Protein AF-A0A219AQN8-F1 (afdb_monomer)

Organism: NCBI:txid1380566

Sequence (112 aa):
MATGQPKIWKTWERCVTIYDEVVVKRELHEHELMHNLYGYIMRPFWAKERLQNEAATLQLVARETTIPVPECRLYIKEEVLCLETKRITNGVLLEEIKGPSRLAAVADVQIS

Radius of gyration: 17.61 Å; Cα contacts (8 Å, |Δi|>4): 146; chains: 1; bounding box: 43×29×45 Å

pLDDT: mean 90.12, std 11.45, range [38.97, 98.56]

Foldseek 3Di:
DFPDDWDWDDDLAWIWTHDPWKIKTKGDDQVRFDADPVRDGDYDDCSVVVLVVVQVVQVCCVVPHPDDDWDWDWDDDPNIIMIMTTDDPPDDDLVPDDDPVSVVVVVVVVVD

Solvent-accessible surface area (backbone atoms only — not comparable to full-atom values): 6809 Å² total; per-residue (Å²): 129,86,87,69,84,62,54,69,52,71,59,88,51,32,35,38,38,38,51,88,62,34,35,37,41,25,47,59,55,80,92,70,46,52,59,49,100,84,66,50,75,50,77,52,83,57,45,65,58,54,49,52,49,51,53,51,51,44,54,46,44,55,70,77,48,78,58,88,61,60,59,70,49,78,49,74,58,95,93,30,55,31,38,38,30,49,48,83,79,92,73,77,58,72,87,74,46,63,70,72,61,33,58,53,56,53,54,58,67,76,76,100

Nearest PDB structures (foldse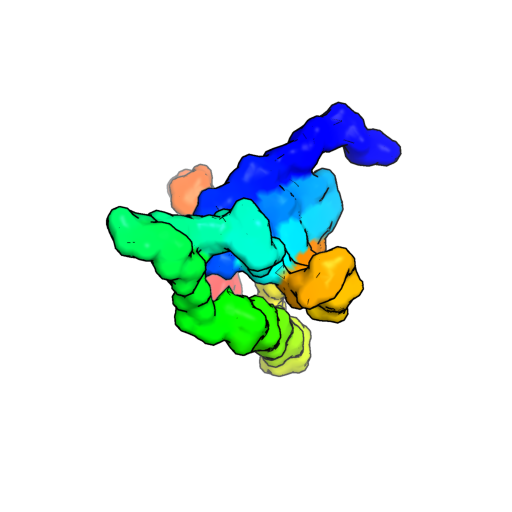ek):
  3ohe-assembly1_B  TM=3.350E-01  e=1.114E+00  Marinobacter nauticus VT8
  7a67-assembly1_A  TM=2.670E-01  e=2.297E+00  Pyrococcus abyssi GE5
  6i05-assembly1_A  TM=3.424E-01  e=6.801E+00  Pseudomonas aeruginosa
  5jmv-assembly1_D  TM=2.627E-01  e=6.403E+00  Pyrococcus furiosus DSM 3638
  6bf8-assembly1_B  TM=2.470E-01  e=7.672E+00  Homo sapiens

Mean predicted aligned error: 5.89 Å

Structure (mmCIF, N/CA/C/O backbone):
data_AF-A0A219AQN8-F1
#
_entry.id   AF-A0A219AQN8-F1
#
loop_
_atom_site.group_PDB
_atom_site.id
_atom_site.type_symbol
_atom_site.label_atom_id
_atom_site.label_alt_id
_atom_site.label_comp_id
_atom_site.label_asym_id
_atom_site.label_entity_id
_atom_site.label_seq_id
_atom_site.pdbx_PDB_ins_code
_atom_site.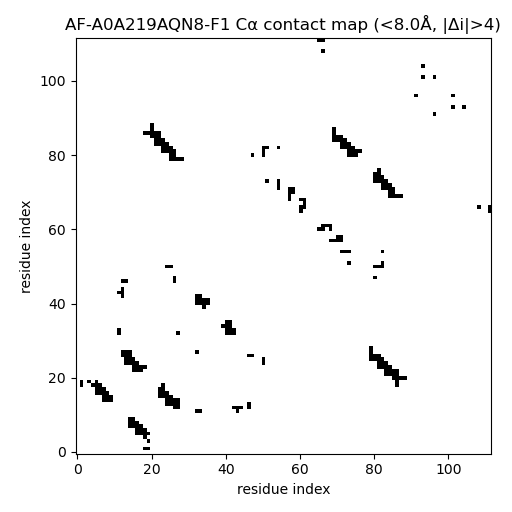Cartn_x
_atom_site.Cartn_y
_atom_site.Cartn_z
_atom_site.occupancy
_atom_site.B_iso_or_equiv
_atom_site.auth_seq_id
_atom_site.auth_comp_id
_atom_site.auth_asym_id
_atom_site.auth_atom_id
_atom_site.pdbx_PDB_model_num
ATOM 1 N N . MET A 1 1 ? -22.635 1.131 -9.275 1.00 38.97 1 MET A N 1
ATOM 2 C CA . MET A 1 1 ? -21.341 1.368 -9.946 1.00 38.97 1 MET A CA 1
ATOM 3 C C . MET A 1 1 ? -20.873 2.745 -9.519 1.00 38.97 1 MET A C 1
ATOM 5 O O . MET A 1 1 ? -21.673 3.665 -9.592 1.00 38.97 1 MET A O 1
ATOM 9 N N . ALA A 1 2 ? -19.650 2.846 -9.014 1.00 44.56 2 ALA A N 1
ATOM 10 C CA . ALA A 1 2 ? -18.966 4.085 -8.649 1.00 44.56 2 ALA A CA 1
ATOM 11 C C . ALA A 1 2 ? -19.013 5.127 -9.783 1.00 44.56 2 ALA A C 1
ATOM 13 O O . ALA A 1 2 ? -18.546 4.833 -10.881 1.00 44.56 2 ALA A O 1
ATOM 14 N N . THR A 1 3 ? -19.594 6.310 -9.554 1.00 51.38 3 THR A N 1
ATOM 15 C CA . THR A 1 3 ? -19.823 7.355 -10.581 1.00 51.38 3 THR A CA 1
ATOM 16 C C . THR A 1 3 ? -18.832 8.527 -10.520 1.00 51.38 3 THR A C 1
ATOM 18 O O . THR A 1 3 ? -19.043 9.541 -11.182 1.00 51.38 3 THR A O 1
ATOM 21 N N . GLY A 1 4 ? -17.753 8.425 -9.737 1.00 63.16 4 GLY A N 1
ATOM 22 C CA . GLY A 1 4 ? -16.693 9.437 -9.668 1.00 63.16 4 GLY A CA 1
ATOM 23 C C . GLY A 1 4 ? -15.488 9.088 -10.545 1.00 63.16 4 GLY A C 1
ATOM 24 O O . GLY A 1 4 ? -15.091 7.926 -10.625 1.00 63.16 4 GLY A O 1
ATOM 25 N N . GLN A 1 5 ? -14.867 10.086 -11.184 1.00 74.50 5 GLN A N 1
ATOM 26 C CA . GLN A 1 5 ? -13.530 9.892 -11.755 1.00 74.50 5 GLN A CA 1
ATOM 27 C C . GLN A 1 5 ? -12.542 9.561 -10.623 1.00 74.50 5 GLN A C 1
ATOM 29 O O . GLN A 1 5 ? -12.543 10.254 -9.600 1.00 74.50 5 GLN A O 1
ATOM 34 N N . PRO A 1 6 ? -11.694 8.530 -10.781 1.00 86.19 6 PRO A N 1
ATOM 35 C CA . PRO A 1 6 ? -10.737 8.168 -9.750 1.00 86.19 6 PRO A CA 1
ATOM 36 C C . PRO A 1 6 ? -9.716 9.292 -9.554 1.00 86.19 6 PRO A C 1
ATOM 38 O O . PRO A 1 6 ? -9.230 9.892 -10.517 1.00 86.19 6 PRO A O 1
ATOM 41 N N . LYS A 1 7 ? -9.357 9.572 -8.297 1.00 93.19 7 LYS A N 1
ATOM 42 C CA . LYS A 1 7 ? -8.305 10.549 -7.991 1.00 93.19 7 LYS A CA 1
ATOM 43 C C . LYS A 1 7 ? -6.952 9.903 -8.255 1.00 93.19 7 LYS A C 1
ATOM 45 O O . LYS A 1 7 ? -6.618 8.903 -7.623 1.00 93.19 7 LYS A O 1
ATOM 50 N N . ILE A 1 8 ? -6.174 10.494 -9.156 1.00 95.38 8 ILE A N 1
ATOM 51 C CA . ILE A 1 8 ? -4.865 9.981 -9.563 1.00 95.38 8 ILE A CA 1
ATOM 52 C C . ILE A 1 8 ? -3.804 11.033 -9.277 1.00 95.38 8 ILE A C 1
ATOM 54 O O . ILE A 1 8 ? -3.975 12.207 -9.602 1.00 95.38 8 ILE A O 1
ATOM 58 N N . TRP A 1 9 ? -2.687 10.608 -8.698 1.00 95.00 9 TRP A N 1
ATOM 59 C CA . TRP A 1 9 ? -1.475 11.414 -8.658 1.00 95.00 9 TRP A CA 1
ATOM 60 C C . TRP A 1 9 ? -0.241 10.530 -8.780 1.00 95.00 9 TRP A C 1
ATOM 62 O O . TRP A 1 9 ? -0.269 9.329 -8.508 1.00 95.00 9 TRP A O 1
ATOM 72 N N . LYS A 1 10 ? 0.860 11.148 -9.194 1.00 92.62 10 LYS A N 1
ATOM 73 C CA . LYS A 1 10 ? 2.159 10.497 -9.327 1.00 92.62 10 LYS A CA 1
ATOM 74 C C . LYS A 1 10 ? 3.150 11.176 -8.399 1.00 92.62 10 LYS A C 1
ATOM 76 O O . LYS A 1 10 ? 3.140 12.396 -8.252 1.00 92.62 10 LYS A O 1
ATOM 81 N N . THR A 1 11 ? 3.996 10.377 -7.775 1.00 90.38 11 THR A N 1
ATOM 82 C CA . THR A 1 11 ? 5.270 10.838 -7.229 1.00 90.38 11 THR A CA 1
ATOM 83 C C . THR A 1 11 ? 6.375 10.415 -8.188 1.00 90.38 11 THR A C 1
ATOM 85 O O . THR A 1 11 ? 6.119 9.720 -9.168 1.00 90.38 11 THR A O 1
ATOM 88 N N . TRP A 1 12 ? 7.617 10.792 -7.897 1.00 88.31 12 TRP A N 1
ATOM 89 C CA . TRP A 1 12 ? 8.760 10.315 -8.670 1.00 88.31 12 TRP A CA 1
ATOM 90 C C . TRP A 1 12 ? 9.015 8.802 -8.530 1.00 88.31 12 TRP A C 1
ATOM 92 O O . TRP A 1 12 ? 9.727 8.247 -9.356 1.00 88.31 12 TRP A O 1
ATOM 102 N N . GLU A 1 13 ? 8.446 8.136 -7.512 1.00 89.94 13 GLU A N 1
ATOM 103 C CA . GLU A 1 13 ? 8.594 6.685 -7.309 1.00 89.94 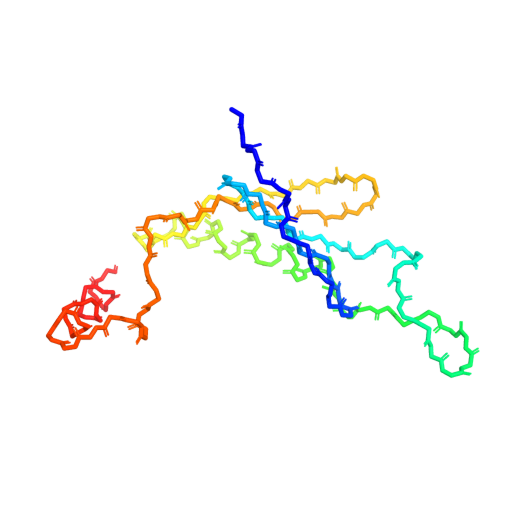13 GLU A CA 1
ATOM 104 C C . GLU A 1 13 ? 7.400 5.861 -7.804 1.00 89.94 13 GLU A C 1
ATOM 106 O O . GLU A 1 13 ? 7.574 4.695 -8.150 1.00 89.94 13 GLU A O 1
ATOM 111 N N . ARG A 1 14 ? 6.174 6.400 -7.747 1.00 93.56 14 ARG A N 1
ATOM 112 C CA . ARG A 1 14 ? 4.956 5.588 -7.898 1.00 93.56 14 ARG A CA 1
ATOM 113 C C . ARG A 1 14 ? 3.754 6.384 -8.381 1.00 93.56 14 ARG A C 1
ATOM 115 O O . ARG A 1 14 ? 3.649 7.587 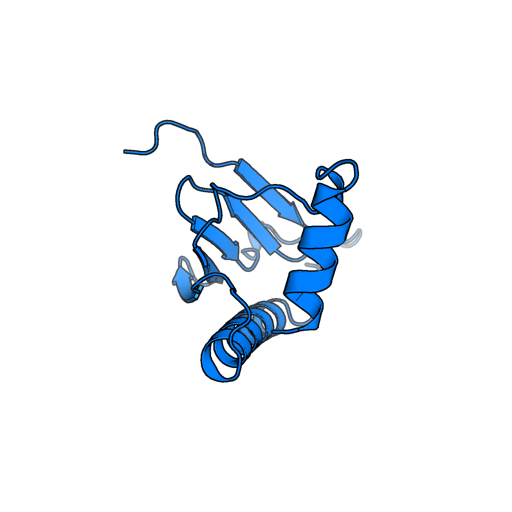-8.144 1.00 93.56 14 ARG A O 1
ATOM 122 N N . CYS A 1 15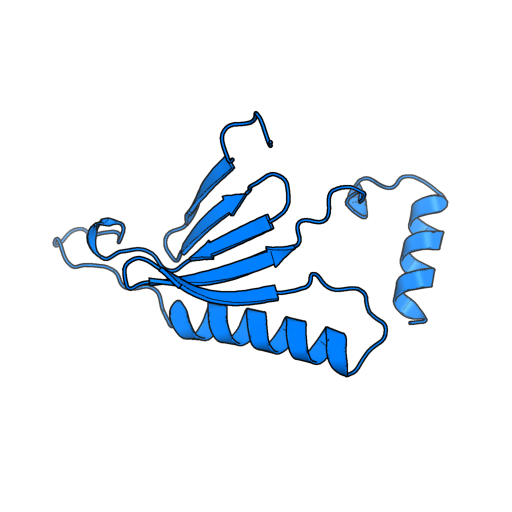 ? 2.796 5.679 -8.967 1.00 95.75 15 CYS A N 1
ATOM 123 C CA . CYS A 1 15 ? 1.469 6.205 -9.268 1.00 95.75 15 CYS A CA 1
ATOM 124 C C . CYS A 1 15 ? 0.474 5.708 -8.214 1.00 95.75 15 CYS A C 1
ATOM 126 O O . CYS A 1 15 ? 0.492 4.530 -7.850 1.00 95.75 15 CYS A O 1
ATOM 128 N N . VAL A 1 16 ? -0.389 6.595 -7.720 1.00 97.06 16 VAL A N 1
ATOM 129 C CA . VAL A 1 16 ? -1.461 6.250 -6.784 1.00 97.06 16 VAL A CA 1
ATOM 130 C C . VAL A 1 16 ? -2.800 6.610 -7.404 1.00 97.06 16 VAL A C 1
ATOM 132 O O . VAL A 1 16 ? -3.004 7.732 -7.864 1.00 97.06 16 VAL A O 1
ATOM 135 N N . THR A 1 17 ? -3.712 5.644 -7.405 1.00 97.19 17 THR A N 1
ATOM 136 C CA . THR A 1 17 ? -5.085 5.796 -7.881 1.00 97.19 17 THR A CA 1
ATOM 137 C C . THR A 1 17 ? -6.053 5.433 -6.767 1.00 97.19 17 THR A C 1
ATOM 139 O O . THR A 1 17 ? -5.980 4.339 -6.212 1.00 97.19 17 THR A O 1
ATOM 142 N N . ILE A 1 18 ? -6.969 6.338 -6.442 1.00 95.94 18 ILE A N 1
ATOM 143 C CA . ILE A 1 18 ? -8.051 6.097 -5.487 1.00 95.94 18 ILE A CA 1
ATOM 144 C C . ILE A 1 18 ? -9.342 5.868 -6.269 1.00 95.94 18 ILE A C 1
ATOM 146 O O . ILE A 1 18 ? -9.820 6.773 -6.957 1.00 95.94 18 ILE A O 1
ATOM 150 N N . TYR A 1 19 ? -9.908 4.677 -6.110 1.00 94.75 19 TYR A N 1
ATOM 151 C CA . TYR A 1 19 ? -11.258 4.318 -6.531 1.00 94.75 19 TYR A CA 1
ATOM 152 C C . TYR A 1 19 ? -12.210 4.365 -5.326 1.00 94.75 19 TYR A C 1
ATOM 154 O O . TYR A 1 19 ? -11.791 4.628 -4.195 1.00 94.75 19 TYR A O 1
ATOM 162 N N . ASP A 1 20 ? -13.496 4.105 -5.548 1.00 92.62 20 ASP A N 1
ATOM 163 C CA . ASP A 1 20 ? -14.507 4.142 -4.483 1.00 92.62 20 ASP A CA 1
ATOM 164 C C . ASP A 1 20 ? -14.245 3.099 -3.387 1.00 92.62 20 ASP A C 1
ATOM 166 O O . ASP A 1 20 ? -14.296 3.439 -2.210 1.00 92.62 20 ASP A O 1
ATOM 170 N N . GLU A 1 21 ? -13.855 1.878 -3.765 1.00 94.56 21 GLU A N 1
ATOM 171 C CA . GLU A 1 21 ? -13.688 0.751 -2.829 1.00 94.56 21 GLU A CA 1
ATOM 172 C C . GLU A 1 21 ? -12.227 0.356 -2.581 1.00 94.56 21 GLU A C 1
ATOM 174 O O . GLU A 1 21 ? -11.929 -0.389 -1.649 1.00 94.56 21 GLU A O 1
ATOM 179 N N . VAL A 1 22 ? -11.295 0.831 -3.412 1.00 96.69 22 VAL A N 1
ATOM 180 C CA . VAL A 1 22 ? -9.887 0.420 -3.351 1.00 96.69 22 VAL A CA 1
ATOM 181 C C . VAL A 1 22 ? -8.928 1.571 -3.622 1.00 96.69 22 VAL A C 1
ATOM 183 O O . VAL A 1 22 ? -9.243 2.525 -4.336 1.00 96.69 22 VAL A O 1
ATOM 186 N N . VAL A 1 23 ? -7.722 1.456 -3.079 1.00 97.38 23 VAL A N 1
ATOM 187 C CA . VAL A 1 23 ? -6.583 2.315 -3.401 1.00 97.38 23 VAL A CA 1
ATOM 188 C C . VAL A 1 23 ? -5.512 1.455 -4.052 1.00 97.38 23 VAL A C 1
ATOM 190 O O . VAL A 1 23 ? -5.119 0.432 -3.504 1.00 97.38 23 VAL A O 1
ATOM 193 N N . VAL A 1 24 ? -5.028 1.873 -5.219 1.00 98.06 24 VAL A N 1
ATOM 194 C CA . VAL A 1 24 ? -3.978 1.171 -5.959 1.00 98.06 24 VAL A CA 1
ATOM 195 C C . VAL A 1 24 ? -2.726 2.032 -5.987 1.00 98.06 24 VAL A C 1
ATOM 197 O O . VAL A 1 24 ? -2.737 3.142 -6.518 1.00 98.06 24 VAL A O 1
ATOM 200 N N . LYS A 1 25 ? -1.633 1.510 -5.438 1.00 97.69 25 LYS A N 1
ATOM 201 C CA . LYS A 1 25 ? -0.276 2.032 -5.610 1.00 97.69 25 LYS A CA 1
ATOM 202 C C . LYS A 1 25 ? 0.435 1.143 -6.620 1.00 97.69 25 LYS A C 1
ATOM 204 O O . LYS A 1 25 ? 0.440 -0.070 -6.446 1.00 97.69 25 LYS A O 1
ATOM 209 N N . ARG A 1 26 ? 1.059 1.711 -7.644 1.00 96.75 26 ARG A N 1
ATOM 210 C CA . ARG A 1 26 ? 1.822 0.935 -8.630 1.00 96.75 26 ARG A CA 1
ATOM 211 C C . ARG A 1 26 ? 3.174 1.549 -8.931 1.00 96.75 26 ARG A C 1
ATOM 213 O O . ARG A 1 26 ? 3.353 2.760 -8.765 1.00 96.75 26 ARG A O 1
ATOM 220 N N . GLU A 1 27 ? 4.094 0.724 -9.413 1.00 96.44 27 GLU A N 1
ATOM 221 C CA . GLU A 1 27 ? 5.329 1.214 -10.024 1.00 96.44 27 GLU A CA 1
ATOM 222 C C . GLU A 1 27 ? 5.011 2.157 -11.194 1.00 96.44 27 GLU A C 1
ATOM 224 O O . GLU A 1 27 ? 3.937 2.094 -11.805 1.00 96.44 27 GLU A O 1
ATOM 229 N N . LEU A 1 28 ? 5.943 3.060 -11.488 1.00 95.06 28 LEU A N 1
ATOM 230 C CA . LEU A 1 28 ? 5.888 3.868 -12.700 1.00 95.06 28 LEU A CA 1
ATOM 231 C C . LEU A 1 28 ? 6.300 3.018 -13.905 1.00 95.06 28 LEU A C 1
ATOM 233 O O . LEU A 1 28 ? 7.274 2.268 -13.833 1.00 95.06 28 LEU A O 1
ATOM 237 N N . HIS A 1 29 ? 5.591 3.168 -15.019 1.00 92.44 29 HIS A N 1
ATOM 238 C CA . HIS A 1 29 ? 6.057 2.653 -16.302 1.00 92.44 29 HIS A CA 1
ATOM 239 C C . HIS A 1 29 ? 7.299 3.427 -16.749 1.00 92.44 29 HIS A C 1
ATOM 241 O O . HIS A 1 29 ? 7.499 4.575 -16.358 1.00 92.44 29 HIS A O 1
ATOM 247 N N . GLU A 1 30 ? 8.100 2.836 -17.636 1.00 90.00 30 GLU A N 1
ATOM 248 C CA . GLU A 1 30 ? 9.345 3.456 -18.105 1.00 90.00 30 GLU A CA 1
ATOM 249 C C . GLU A 1 30 ? 9.136 4.857 -18.705 1.00 90.00 30 GLU A C 1
ATOM 251 O O . GLU A 1 30 ? 9.891 5.774 -18.400 1.00 90.00 30 GLU A O 1
ATOM 256 N N . HIS A 1 31 ? 8.055 5.053 -19.465 1.00 91.00 31 HIS A N 1
ATOM 257 C CA . HIS A 1 31 ? 7.698 6.346 -20.061 1.00 91.00 31 HIS A CA 1
ATOM 258 C C . HIS A 1 31 ? 7.199 7.394 -19.045 1.00 91.00 31 HIS A C 1
ATOM 260 O O . HIS A 1 31 ? 7.007 8.554 -19.400 1.00 91.00 31 HIS A O 1
ATOM 266 N N . GLU A 1 32 ? 6.928 6.994 -17.801 1.00 92.75 32 GLU A N 1
ATOM 267 C CA . GLU A 1 32 ? 6.515 7.890 -16.714 1.00 92.75 32 GLU A CA 1
ATOM 268 C C . GLU A 1 32 ? 7.697 8.318 -15.835 1.00 92.75 32 GLU A C 1
ATOM 270 O O . GLU A 1 32 ? 7.530 9.179 -14.968 1.00 92.75 32 GLU A O 1
ATOM 275 N N . LEU A 1 33 ? 8.870 7.708 -16.021 1.00 92.50 33 LEU A N 1
ATOM 276 C CA . LEU A 1 33 ? 10.058 8.007 -15.236 1.00 92.50 33 LEU A CA 1
ATOM 277 C C . LEU A 1 33 ? 10.624 9.378 -15.607 1.00 92.50 33 LEU A C 1
ATOM 279 O O . LEU A 1 33 ? 10.610 9.806 -16.760 1.00 92.50 33 LEU A O 1
ATOM 283 N N . MET A 1 34 ? 11.150 10.077 -14.604 1.00 91.06 34 MET A N 1
ATOM 284 C CA . MET A 1 34 ? 11.794 11.366 -14.829 1.00 91.06 34 MET A CA 1
ATOM 285 C C . MET A 1 34 ? 13.132 11.178 -15.539 1.00 91.06 34 MET A C 1
ATOM 287 O O . MET A 1 34 ? 13.859 10.218 -15.285 1.00 91.06 34 MET A O 1
ATOM 291 N N . HIS A 1 35 ? 13.486 12.147 -16.375 1.00 92.50 35 HIS A N 1
ATOM 292 C CA . HIS A 1 35 ? 14.805 12.240 -16.984 1.00 92.50 35 HIS A CA 1
ATOM 293 C C . HIS A 1 35 ? 15.621 13.314 -16.266 1.00 92.50 35 HIS A C 1
ATOM 295 O O . HIS A 1 35 ? 15.090 14.359 -15.885 1.00 92.50 35 HIS A O 1
ATOM 301 N N . ASN A 1 36 ? 16.916 13.071 -16.079 1.00 90.50 36 ASN A N 1
ATOM 302 C CA . ASN A 1 36 ? 17.823 14.105 -15.588 1.00 90.50 36 ASN A CA 1
ATOM 303 C C . ASN A 1 36 ? 18.183 15.110 -16.703 1.00 90.50 36 ASN A C 1
ATOM 305 O O . ASN A 1 36 ? 17.801 14.943 -17.860 1.00 90.50 36 ASN A O 1
ATOM 309 N N . LEU A 1 37 ? 18.969 16.142 -16.368 1.00 92.69 37 LEU A N 1
ATOM 310 C CA . LEU A 1 37 ? 19.399 17.186 -17.316 1.00 92.69 37 LEU A CA 1
ATOM 311 C C . LEU A 1 37 ? 20.198 16.657 -18.522 1.00 92.69 37 LEU A C 1
ATOM 313 O O . LEU A 1 37 ? 20.333 17.358 -19.518 1.00 92.69 37 LEU A O 1
ATOM 317 N N . TYR A 1 38 ? 20.716 15.431 -18.439 1.00 93.50 38 TYR A N 1
ATOM 318 C CA . TYR A 1 38 ? 21.472 14.767 -19.500 1.00 93.50 38 TYR A CA 1
ATOM 319 C C . TYR A 1 38 ? 20.627 13.742 -20.278 1.00 93.50 38 TYR A C 1
ATOM 321 O O . TYR A 1 38 ? 21.163 13.007 -21.102 1.00 93.50 38 TYR A O 1
ATOM 329 N N . GLY A 1 39 ? 19.319 13.660 -20.010 1.00 90.69 39 GLY A N 1
ATOM 330 C CA . GLY A 1 39 ? 18.391 12.751 -20.683 1.00 90.69 39 GLY A CA 1
ATOM 331 C C . GLY A 1 39 ? 18.364 11.319 -20.137 1.00 90.69 39 GLY A C 1
ATOM 332 O O . GLY A 1 39 ? 17.596 10.504 -20.647 1.00 90.69 39 GLY A O 1
ATOM 333 N N . TYR A 1 40 ? 19.133 10.992 -19.093 1.00 91.69 40 TYR A N 1
ATOM 334 C CA . TYR A 1 40 ? 19.113 9.652 -18.499 1.00 91.69 40 TYR A CA 1
ATOM 335 C C . TYR A 1 40 ? 17.874 9.438 -17.630 1.00 91.69 40 TYR A C 1
ATOM 337 O O . TYR A 1 40 ? 17.512 10.301 -16.827 1.00 91.69 40 TYR A O 1
ATOM 345 N N . ILE A 1 41 ? 17.282 8.249 -17.755 1.00 92.94 41 ILE A N 1
ATOM 346 C CA . ILE A 1 41 ? 16.144 7.801 -16.949 1.00 92.94 41 ILE A CA 1
ATOM 347 C C . ILE A 1 41 ? 16.571 7.674 -15.484 1.00 92.94 41 ILE A C 1
ATOM 349 O O . ILE A 1 41 ? 17.486 6.921 -15.143 1.00 92.94 41 ILE A O 1
ATOM 353 N N . MET A 1 42 ? 15.872 8.382 -14.604 1.00 91.31 42 MET A N 1
ATOM 354 C CA . MET A 1 42 ? 16.048 8.296 -13.161 1.00 91.31 42 MET A CA 1
ATOM 355 C C . MET A 1 42 ? 15.160 7.185 -12.608 1.00 91.31 42 MET A C 1
ATOM 357 O O . MET A 1 42 ? 13.940 7.330 -12.536 1.00 91.31 42 MET A O 1
ATOM 361 N N . ARG A 1 43 ? 15.774 6.066 -12.212 1.00 90.12 43 ARG A N 1
ATOM 362 C CA . ARG A 1 43 ? 15.048 4.931 -11.634 1.00 90.12 43 ARG A CA 1
ATOM 363 C C . ARG A 1 43 ? 14.894 5.094 -10.114 1.00 90.12 43 ARG A C 1
ATOM 365 O O . ARG A 1 43 ? 15.895 5.305 -9.429 1.00 90.12 43 ARG A O 1
ATOM 372 N N . PRO A 1 44 ? 13.667 4.977 -9.583 1.00 89.50 44 PRO A N 1
ATOM 373 C CA . PRO A 1 44 ? 13.404 4.872 -8.155 1.00 89.50 44 PRO A CA 1
ATOM 374 C C . PRO A 1 44 ? 14.199 3.767 -7.473 1.00 89.50 44 PRO A C 1
ATOM 376 O O . PRO A 1 44 ? 14.283 2.650 -7.984 1.00 89.50 44 PRO A O 1
ATOM 379 N N . PHE A 1 45 ? 14.734 4.056 -6.289 1.00 88.62 45 PHE A N 1
ATOM 380 C CA . PHE A 1 45 ? 15.390 3.036 -5.480 1.00 88.62 45 PHE A CA 1
ATOM 381 C C . PHE A 1 45 ? 14.341 2.076 -4.920 1.00 88.62 45 PHE A C 1
ATOM 383 O O . PHE A 1 45 ? 13.467 2.481 -4.154 1.00 88.62 45 PHE A O 1
ATOM 390 N N . TRP A 1 46 ? 14.450 0.799 -5.294 1.00 90.56 46 TRP A N 1
ATOM 391 C CA . TRP A 1 46 ? 13.662 -0.292 -4.711 1.00 90.56 46 TRP A CA 1
ATOM 392 C C . TRP A 1 46 ? 12.141 -0.091 -4.795 1.00 90.56 46 TRP A C 1
ATOM 394 O O . TRP A 1 46 ? 11.416 -0.495 -3.888 1.00 90.56 46 TRP A O 1
ATOM 404 N N . ALA A 1 47 ? 11.621 0.562 -5.844 1.00 90.31 47 ALA A N 1
ATOM 405 C CA . ALA A 1 47 ? 10.180 0.829 -5.950 1.00 90.31 47 ALA A CA 1
ATOM 406 C C . ALA A 1 47 ? 9.339 -0.451 -5.826 1.00 90.31 47 ALA A C 1
ATOM 408 O O . ALA A 1 47 ? 8.355 -0.473 -5.081 1.00 90.31 47 ALA A O 1
ATOM 409 N N . LYS A 1 48 ? 9.781 -1.526 -6.485 1.00 93.00 48 LYS A N 1
ATOM 410 C CA . LYS A 1 48 ? 9.161 -2.846 -6.410 1.00 93.00 48 LYS A CA 1
ATOM 411 C C . LYS A 1 48 ? 9.200 -3.420 -4.998 1.00 93.00 48 LYS A C 1
ATOM 413 O O . LYS A 1 48 ? 8.154 -3.740 -4.434 1.00 93.00 48 LYS A O 1
ATOM 418 N N . GLU A 1 49 ? 10.389 -3.513 -4.408 1.00 95.94 49 GLU A N 1
ATOM 419 C CA . GLU A 1 49 ? 10.592 -4.082 -3.077 1.00 95.94 49 GLU A CA 1
ATOM 420 C C . GLU A 1 49 ? 9.829 -3.288 -2.014 1.00 95.94 49 GLU A C 1
ATOM 422 O O . GLU A 1 49 ? 9.289 -3.869 -1.081 1.00 95.94 49 GLU A O 1
ATOM 427 N N . ARG A 1 50 ? 9.698 -1.965 -2.159 1.00 95.56 50 ARG A N 1
ATOM 428 C CA . ARG A 1 50 ? 8.909 -1.139 -1.236 1.00 95.56 50 ARG A CA 1
ATOM 429 C C . ARG A 1 50 ? 7.418 -1.467 -1.277 1.00 95.56 50 ARG A C 1
ATOM 431 O O . ARG A 1 50 ? 6.796 -1.484 -0.218 1.00 95.56 50 ARG A O 1
ATOM 438 N N . LEU A 1 51 ? 6.849 -1.743 -2.454 1.00 96.31 51 LEU A N 1
ATOM 439 C CA . LEU A 1 51 ? 5.456 -2.200 -2.565 1.00 96.31 51 LEU A CA 1
ATOM 440 C C . LEU A 1 51 ? 5.280 -3.604 -1.978 1.00 96.31 51 LEU A C 1
ATOM 442 O O . LEU A 1 51 ? 4.295 -3.862 -1.289 1.00 96.31 51 LEU A O 1
ATOM 446 N N . GLN A 1 52 ? 6.248 -4.493 -2.209 1.00 97.94 52 GLN A N 1
ATOM 447 C CA . GLN A 1 52 ? 6.243 -5.840 -1.633 1.00 97.94 52 GLN A CA 1
ATOM 448 C C . GLN A 1 52 ? 6.335 -5.805 -0.107 1.00 97.94 52 GLN A C 1
ATOM 450 O O . GLN A 1 52 ? 5.563 -6.483 0.565 1.00 97.94 52 GLN A O 1
ATOM 455 N N . ASN A 1 53 ? 7.225 -4.973 0.433 1.00 98.00 53 ASN A N 1
ATOM 456 C CA . ASN A 1 53 ? 7.384 -4.778 1.868 1.00 98.00 53 ASN A CA 1
ATOM 457 C C . ASN A 1 53 ? 6.111 -4.205 2.487 1.00 98.00 53 ASN A C 1
ATOM 459 O O . ASN A 1 53 ? 5.676 -4.705 3.515 1.00 98.00 53 ASN A O 1
ATOM 463 N N . GLU A 1 54 ? 5.477 -3.213 1.853 1.00 97.88 54 GLU A N 1
ATOM 464 C CA . GLU A 1 54 ? 4.211 -2.662 2.345 1.00 97.88 54 GLU A CA 1
ATOM 465 C C . GLU A 1 54 ? 3.119 -3.744 2.419 1.00 97.88 54 GLU A C 1
ATOM 467 O O . GLU A 1 54 ? 2.471 -3.892 3.455 1.00 97.88 54 GLU A O 1
ATOM 472 N N . ALA A 1 55 ? 2.962 -4.554 1.367 1.00 98.44 55 ALA A N 1
ATOM 473 C CA . ALA A 1 55 ? 2.009 -5.662 1.364 1.00 98.44 55 ALA A CA 1
ATOM 474 C C . ALA A 1 55 ? 2.326 -6.705 2.448 1.00 98.44 55 ALA A C 1
ATOM 476 O O . ALA A 1 55 ? 1.435 -7.124 3.185 1.00 98.44 55 ALA A O 1
ATOM 477 N N . ALA A 1 56 ? 3.597 -7.098 2.576 1.00 98.50 56 ALA A N 1
ATOM 478 C CA . ALA A 1 56 ? 4.040 -8.062 3.577 1.00 98.50 56 ALA A CA 1
ATOM 479 C C . ALA A 1 56 ? 3.815 -7.545 5.005 1.00 98.50 56 ALA A C 1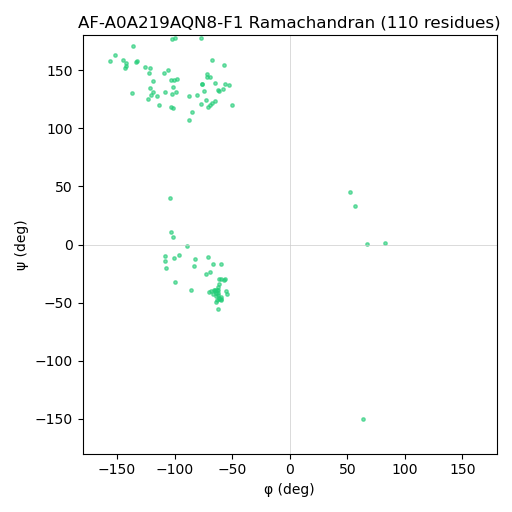
ATOM 481 O O . ALA A 1 56 ? 3.385 -8.306 5.867 1.00 98.50 56 ALA A O 1
ATOM 482 N N . THR A 1 57 ? 4.051 -6.253 5.257 1.00 98.56 57 THR A N 1
ATOM 483 C CA . THR A 1 57 ? 3.767 -5.620 6.550 1.00 98.56 57 THR A CA 1
ATOM 484 C C . THR A 1 57 ? 2.275 -5.641 6.861 1.00 98.56 57 THR A C 1
ATOM 486 O O . THR A 1 57 ? 1.906 -6.058 7.955 1.00 98.56 57 THR A O 1
ATOM 489 N N . LEU A 1 58 ? 1.412 -5.249 5.918 1.00 98.38 58 LEU A N 1
ATOM 490 C CA . LEU A 1 58 ? -0.042 -5.288 6.120 1.00 98.38 58 LEU A CA 1
ATOM 491 C C . LEU A 1 58 ? -0.528 -6.710 6.422 1.00 98.38 58 LEU A C 1
ATOM 493 O O . LEU A 1 58 ? -1.277 -6.921 7.372 1.00 98.38 58 LEU A O 1
ATOM 497 N N . GLN A 1 59 ? -0.050 -7.696 5.663 1.00 98.38 59 GLN A N 1
ATOM 498 C CA . GLN A 1 59 ? -0.390 -9.104 5.873 1.00 98.38 59 GLN A CA 1
ATOM 499 C C . GLN A 1 59 ? 0.117 -9.641 7.215 1.00 98.38 59 GLN A C 1
ATOM 501 O O . GLN A 1 59 ? -0.588 -10.405 7.868 1.00 98.38 59 GLN A O 1
ATOM 506 N N . LEU A 1 60 ? 1.323 -9.249 7.633 1.00 98.31 60 LEU A N 1
ATOM 507 C CA . LEU A 1 60 ? 1.878 -9.632 8.927 1.00 98.31 60 LEU A CA 1
ATOM 508 C C . LEU A 1 60 ? 1.043 -9.050 10.070 1.00 98.31 60 LEU A C 1
ATOM 510 O O . LEU A 1 60 ? 0.643 -9.796 10.954 1.00 98.31 60 LEU A O 1
ATOM 514 N N . VAL A 1 61 ? 0.737 -7.749 10.035 1.00 97.94 61 VAL A N 1
ATOM 515 C CA . VAL A 1 61 ? -0.075 -7.096 11.076 1.00 97.94 61 VAL A CA 1
ATOM 516 C C . VAL A 1 61 ? -1.457 -7.742 11.160 1.00 97.94 61 VAL A C 1
ATOM 518 O O . VAL A 1 61 ? -1.857 -8.154 12.240 1.00 97.94 61 VAL A O 1
ATOM 521 N N . ALA A 1 62 ? -2.134 -7.938 10.024 1.00 97.12 62 ALA A N 1
ATOM 522 C CA . ALA A 1 62 ? -3.449 -8.583 9.987 1.00 97.12 62 ALA A CA 1
ATOM 523 C C . ALA A 1 62 ? -3.451 -10.020 10.538 1.00 97.12 62 ALA A C 1
ATOM 525 O O . ALA A 1 62 ? -4.478 -10.491 11.019 1.00 97.12 62 ALA A O 1
ATOM 526 N N . ARG A 1 63 ? -2.329 -10.741 10.410 1.00 97.56 63 ARG A N 1
ATOM 527 C CA . ARG A 1 63 ? -2.212 -12.136 10.847 1.00 97.56 63 ARG A CA 1
ATOM 528 C C . ARG A 1 63 ? -1.836 -12.266 12.318 1.00 97.56 63 ARG A C 1
ATOM 530 O O . ARG A 1 63 ? -2.314 -13.182 12.976 1.00 97.56 63 ARG A O 1
ATOM 537 N N . GLU A 1 64 ? -0.944 -11.407 12.797 1.00 98.00 64 GLU A N 1
ATOM 538 C CA . GLU A 1 64 ? -0.307 -11.558 14.111 1.00 98.00 64 GLU A CA 1
ATOM 539 C C . GLU A 1 64 ? -0.933 -10.673 15.193 1.00 98.00 64 GLU A C 1
ATOM 541 O O . GLU A 1 64 ? -0.613 -10.835 16.370 1.00 98.00 64 GLU A O 1
ATOM 546 N N . THR A 1 65 ? -1.792 -9.718 14.829 1.00 95.75 65 THR A N 1
ATOM 547 C CA . THR A 1 65 ? -2.383 -8.778 15.786 1.00 95.75 65 THR A CA 1
ATOM 548 C C . THR A 1 65 ? -3.879 -8.582 15.551 1.00 95.75 65 THR A C 1
ATOM 550 O O . THR A 1 65 ? -4.460 -9.035 14.567 1.00 95.75 65 THR A O 1
ATOM 553 N N . THR A 1 66 ? -4.516 -7.893 16.491 1.00 93.12 66 THR A N 1
ATOM 554 C CA . THR A 1 66 ? -5.909 -7.432 16.412 1.00 93.12 66 THR A CA 1
ATOM 555 C C . THR A 1 66 ? -6.025 -6.045 15.773 1.00 93.12 66 THR A C 1
ATOM 557 O O . THR A 1 66 ? -7.136 -5.538 15.610 1.00 93.12 66 THR A O 1
ATOM 560 N N . ILE A 1 67 ? -4.896 -5.422 15.408 1.00 91.38 67 ILE A N 1
ATOM 561 C CA . ILE A 1 67 ? -4.860 -4.064 14.866 1.00 91.38 67 ILE A CA 1
ATOM 562 C C . ILE A 1 67 ? -5.536 -4.073 13.489 1.00 91.38 67 ILE A C 1
ATOM 564 O O . ILE A 1 67 ? -5.072 -4.771 12.580 1.00 91.38 67 ILE A O 1
ATOM 568 N N . PRO A 1 68 ? -6.601 -3.279 13.285 1.00 91.56 68 PRO A N 1
ATOM 569 C CA . PRO A 1 68 ? -7.291 -3.245 12.009 1.00 91.56 68 PRO A CA 1
ATOM 570 C C . PRO A 1 68 ? -6.403 -2.585 10.952 1.00 91.56 68 PRO A C 1
ATOM 572 O O . PRO A 1 68 ? -6.044 -1.411 11.049 1.00 91.56 68 PRO A O 1
ATOM 575 N N . VAL A 1 69 ? -6.089 -3.335 9.900 1.00 95.81 69 VAL A N 1
ATOM 576 C CA . VAL A 1 69 ? -5.389 -2.842 8.711 1.00 95.81 69 VAL A CA 1
ATOM 577 C C . VAL A 1 69 ? -6.196 -3.159 7.452 1.00 95.81 69 VAL A C 1
ATOM 579 O O . VAL A 1 69 ? -6.968 -4.121 7.443 1.00 95.81 69 VAL A O 1
ATOM 582 N N . PRO A 1 70 ? -6.055 -2.371 6.371 1.00 96.88 70 PRO A N 1
ATOM 583 C CA . PRO A 1 70 ? -6.713 -2.678 5.111 1.00 96.88 70 PRO A CA 1
ATOM 584 C C . PRO A 1 70 ? -6.317 -4.051 4.566 1.00 96.88 70 PRO A C 1
ATOM 586 O O . PRO A 1 70 ? -5.131 -4.365 4.458 1.00 96.88 70 PRO A O 1
ATOM 589 N N . GLU A 1 71 ? -7.309 -4.824 4.127 1.00 97.38 71 GLU A N 1
ATOM 590 C CA . GLU A 1 71 ? -7.076 -5.992 3.277 1.00 97.38 71 GLU A CA 1
ATOM 591 C C . GLU A 1 71 ? -6.303 -5.563 2.024 1.00 97.38 71 GLU A C 1
ATOM 593 O O . GLU A 1 71 ? -6.601 -4.519 1.432 1.00 97.38 71 GLU A O 1
ATOM 598 N N . CYS A 1 72 ? -5.316 -6.356 1.607 1.00 98.25 72 CYS A N 1
ATOM 599 C CA . CYS A 1 72 ? -4.475 -6.007 0.470 1.00 98.25 72 CYS A CA 1
ATOM 600 C C . CYS A 1 72 ? -4.094 -7.203 -0.401 1.00 98.25 72 CYS A C 1
ATOM 602 O O . CYS A 1 72 ? -4.005 -8.339 0.071 1.00 98.25 72 CYS A O 1
ATOM 604 N N . ARG A 1 73 ? -3.770 -6.922 -1.665 1.00 98.12 73 ARG A N 1
ATOM 605 C CA . ARG A 1 73 ? -3.184 -7.886 -2.602 1.00 98.12 73 ARG A CA 1
ATOM 606 C C . ARG A 1 73 ? -2.153 -7.234 -3.517 1.00 98.12 73 ARG A C 1
ATOM 608 O O . ARG A 1 73 ? -2.262 -6.056 -3.856 1.00 98.12 73 ARG A O 1
ATOM 615 N N . LEU A 1 74 ? -1.188 -8.040 -3.953 1.00 98.25 74 LEU A N 1
ATOM 616 C CA . LEU A 1 74 ? -0.257 -7.696 -5.023 1.00 98.25 74 LEU A CA 1
ATOM 617 C C . LEU A 1 74 ? -0.693 -8.357 -6.329 1.00 98.25 74 LEU A C 1
ATOM 619 O O . LEU A 1 74 ? -1.119 -9.511 -6.330 1.00 98.25 74 LEU A O 1
ATOM 623 N N . TYR A 1 75 ? -0.542 -7.648 -7.440 1.00 98.31 75 TYR A N 1
ATOM 624 C CA . TYR A 1 75 ? -0.693 -8.205 -8.782 1.00 98.31 75 TYR A CA 1
ATOM 625 C C . TYR A 1 75 ? 0.166 -7.445 -9.788 1.00 98.31 75 TYR A C 1
ATOM 627 O O . TYR A 1 75 ? 0.612 -6.331 -9.526 1.00 98.31 75 TYR A O 1
ATOM 635 N N . ILE A 1 76 ? 0.384 -8.050 -10.953 1.00 97.88 76 ILE A N 1
ATOM 636 C CA . ILE A 1 76 ? 1.005 -7.386 -12.098 1.00 97.88 76 ILE A CA 1
ATOM 637 C C . ILE A 1 76 ? -0.103 -6.942 -13.047 1.00 97.88 76 ILE A C 1
ATOM 639 O O . ILE A 1 76 ? -0.984 -7.732 -13.388 1.00 97.88 76 ILE A O 1
ATOM 643 N N . LYS A 1 77 ? -0.058 -5.687 -13.488 1.00 95.88 77 LYS A N 1
ATOM 644 C CA . LYS 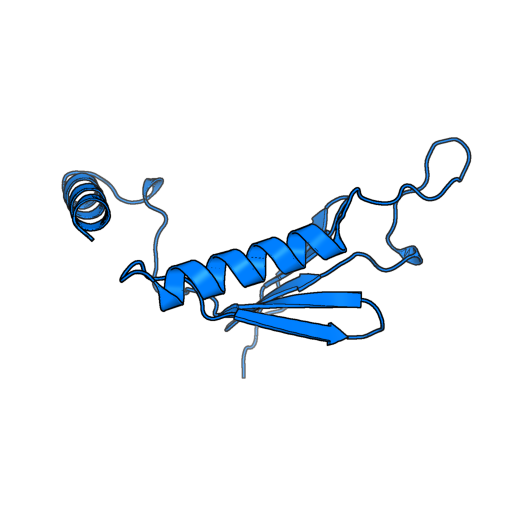A 1 77 ? -0.918 -5.168 -14.554 1.00 95.88 77 LYS A CA 1
ATOM 645 C C . LYS A 1 77 ? -0.057 -4.318 -15.472 1.00 95.88 77 LYS A C 1
ATOM 647 O O . LYS A 1 77 ? 0.656 -3.461 -14.974 1.00 95.88 77 LYS A O 1
ATOM 652 N N . GLU A 1 78 ? -0.131 -4.553 -16.783 1.00 94.44 78 GLU A N 1
ATOM 653 C CA . GLU A 1 78 ? 0.649 -3.784 -17.771 1.00 94.44 78 GLU A CA 1
ATOM 654 C C . GLU A 1 78 ? 2.152 -3.753 -17.414 1.00 94.44 78 GLU A C 1
ATOM 656 O O . GLU A 1 78 ? 2.791 -2.707 -17.417 1.00 94.44 78 GLU A O 1
ATOM 661 N N . GLU A 1 79 ? 2.696 -4.921 -17.049 1.00 94.25 79 GLU A N 1
ATOM 662 C CA . GLU A 1 79 ? 4.118 -5.148 -16.721 1.00 94.25 79 GLU A CA 1
ATOM 663 C C . GLU A 1 79 ? 4.645 -4.466 -15.444 1.00 94.25 79 GLU A C 1
ATOM 665 O O . GLU A 1 79 ? 5.801 -4.672 -15.083 1.00 94.25 79 GLU A O 1
ATOM 670 N N . VAL A 1 80 ? 3.807 -3.732 -14.706 1.00 95.06 80 VAL A N 1
ATOM 671 C CA . VAL A 1 80 ? 4.181 -3.087 -13.436 1.00 95.06 80 VAL A CA 1
ATOM 672 C C . VAL A 1 80 ? 3.522 -3.761 -12.234 1.00 95.06 80 VAL A C 1
ATOM 674 O O . VAL A 1 80 ? 2.400 -4.273 -12.321 1.00 95.06 80 VAL A O 1
ATOM 677 N N . LEU A 1 81 ? 4.212 -3.765 -11.089 1.00 97.56 81 LEU A N 1
ATOM 678 C CA . LEU A 1 81 ? 3.662 -4.238 -9.821 1.00 97.56 81 LEU A CA 1
ATOM 679 C C . LEU A 1 81 ? 2.671 -3.229 -9.244 1.00 97.56 81 LEU A C 1
ATOM 681 O O . LEU A 1 81 ? 2.962 -2.039 -9.108 1.00 97.56 81 LEU A O 1
ATOM 685 N N . CYS A 1 82 ? 1.518 -3.747 -8.838 1.00 98.25 82 CYS A N 1
ATOM 686 C CA . CYS A 1 82 ? 0.438 -3.025 -8.190 1.00 98.25 82 CYS A CA 1
ATOM 687 C C . CYS A 1 82 ? 0.188 -3.608 -6.796 1.00 98.25 82 CYS A C 1
ATOM 689 O O . CYS A 1 82 ? 0.011 -4.816 -6.643 1.00 98.25 82 CYS A O 1
ATOM 691 N N . LEU A 1 83 ? 0.118 -2.734 -5.798 1.00 98.50 83 LEU A N 1
ATOM 692 C CA . LEU A 1 83 ? -0.457 -2.985 -4.484 1.00 98.50 83 LEU A CA 1
ATOM 693 C C . LEU A 1 83 ? -1.846 -2.360 -4.438 1.00 98.50 83 LEU A C 1
ATOM 695 O O . LEU A 1 83 ? -1.989 -1.142 -4.535 1.00 98.50 83 LEU A O 1
ATOM 699 N N . GLU A 1 84 ? -2.858 -3.194 -4.263 1.00 98.50 84 GLU A N 1
ATOM 700 C CA . GLU A 1 84 ? -4.233 -2.767 -4.050 1.00 98.50 84 GLU A CA 1
ATOM 701 C C . GLU A 1 84 ? -4.631 -3.016 -2.604 1.00 98.50 84 GLU A C 1
ATOM 703 O O . GLU A 1 84 ? -4.420 -4.110 -2.078 1.00 98.50 84 GLU A O 1
ATOM 708 N N . THR A 1 85 ? -5.216 -2.004 -1.977 1.00 98.50 85 THR A N 1
ATOM 709 C CA . THR A 1 85 ? -5.757 -2.079 -0.624 1.00 98.50 85 THR A CA 1
ATOM 710 C C . THR A 1 85 ? -7.233 -1.711 -0.622 1.00 98.50 85 THR A C 1
ATOM 712 O O . THR A 1 85 ? -7.677 -0.868 -1.407 1.00 98.50 85 THR A O 1
ATOM 715 N N . LYS A 1 86 ? -8.005 -2.317 0.281 1.00 97.62 86 LYS A N 1
ATOM 716 C CA . LYS A 1 86 ? -9.386 -1.907 0.549 1.00 97.62 86 LYS A CA 1
ATOM 717 C C . LYS A 1 86 ? -9.403 -0.471 1.063 1.00 97.62 86 LYS A C 1
ATOM 719 O O . LYS A 1 86 ? -8.632 -0.104 1.951 1.00 97.62 86 LYS A O 1
ATOM 724 N N . ARG A 1 87 ? -10.278 0.360 0.508 1.00 95.50 87 ARG A N 1
ATOM 725 C CA . ARG A 1 87 ? -10.414 1.748 0.936 1.00 95.50 87 ARG A CA 1
ATOM 726 C C . ARG A 1 87 ? -11.267 1.814 2.197 1.00 95.50 87 ARG A C 1
ATOM 728 O O . ARG A 1 87 ? -12.381 1.305 2.234 1.00 95.50 87 ARG A O 1
ATOM 735 N N . ILE A 1 88 ? -10.754 2.494 3.216 1.00 93.25 88 ILE A N 1
ATOM 736 C CA . ILE A 1 88 ? -11.523 2.832 4.414 1.00 93.25 88 ILE A CA 1
ATOM 737 C C . ILE A 1 88 ? -12.293 4.120 4.109 1.00 93.25 88 ILE A C 1
ATOM 739 O O . ILE A 1 88 ? -11.688 5.165 3.866 1.00 93.25 88 ILE A O 1
ATOM 743 N N . THR A 1 89 ? -13.620 4.035 4.061 1.00 91.00 89 THR A N 1
ATOM 744 C CA . THR A 1 89 ? -14.516 5.159 3.725 1.00 91.00 89 THR A CA 1
ATOM 745 C C . THR A 1 89 ? -15.284 5.687 4.935 1.00 91.00 89 THR A C 1
ATOM 747 O O . THR A 1 89 ? -15.727 6.831 4.932 1.00 91.00 89 THR A O 1
ATOM 750 N N . ASN A 1 90 ? -15.401 4.879 5.987 1.00 89.06 90 ASN A N 1
ATOM 751 C CA . ASN A 1 90 ? -16.116 5.166 7.228 1.00 89.06 90 ASN A CA 1
ATOM 752 C C . ASN A 1 90 ? -15.163 5.508 8.390 1.00 89.06 90 ASN A C 1
ATOM 754 O O . ASN A 1 90 ? -15.376 5.073 9.519 1.00 89.06 90 ASN A O 1
ATOM 758 N N . GLY A 1 91 ? -14.103 6.268 8.112 1.00 86.50 91 GLY A N 1
ATOM 759 C CA . GLY A 1 91 ? -13.125 6.708 9.107 1.00 86.50 91 GLY A CA 1
ATOM 760 C C . GLY A 1 91 ? -12.830 8.201 8.997 1.00 86.50 91 GLY A C 1
ATOM 761 O O . GLY A 1 91 ? -13.030 8.804 7.944 1.00 86.50 91 GLY A O 1
ATOM 762 N N . VAL A 1 92 ? -12.339 8.782 10.089 1.00 89.75 92 VAL A N 1
ATOM 763 C CA . VAL A 1 92 ? -11.820 10.157 10.151 1.00 89.75 92 VAL A CA 1
ATOM 764 C C . VAL A 1 92 ? -10.376 10.120 10.623 1.00 89.75 92 VAL A C 1
ATOM 766 O O . VAL A 1 92 ? -9.980 9.198 11.343 1.00 89.75 92 VAL A O 1
ATOM 769 N N . LEU A 1 93 ? -9.573 11.104 10.225 1.00 89.56 93 LEU A N 1
ATOM 770 C CA . LEU A 1 93 ? -8.198 11.174 10.707 1.00 89.56 93 LEU A CA 1
ATOM 771 C C . LEU A 1 93 ? -8.201 11.528 12.197 1.00 89.56 93 LEU A C 1
ATOM 773 O O . LEU A 1 93 ? -9.002 12.339 12.658 1.00 89.56 93 LEU A O 1
ATOM 777 N N . LEU A 1 94 ? -7.270 10.961 12.967 1.00 88.19 94 LEU A N 1
ATOM 778 C CA . LEU A 1 94 ? -7.187 11.212 14.412 1.00 88.19 94 LEU A CA 1
ATOM 779 C C . LEU A 1 94 ? -7.026 12.709 14.745 1.00 88.19 94 LEU A C 1
ATOM 781 O O . LEU A 1 94 ? -7.490 13.173 15.785 1.00 88.19 94 LEU A O 1
ATOM 785 N N . GLU A 1 95 ? -6.385 13.477 13.861 1.00 87.25 95 GLU A N 1
ATOM 786 C CA . GLU A 1 95 ? -6.234 14.931 13.986 1.00 87.25 95 GLU A CA 1
ATOM 787 C C . GLU A 1 95 ? -7.539 15.717 13.797 1.00 87.25 95 GLU A C 1
ATOM 789 O O . GLU A 1 95 ? -7.670 16.815 14.339 1.00 87.25 95 GLU A O 1
ATOM 794 N N . GLU A 1 96 ? -8.514 15.139 13.095 1.00 89.62 96 GLU A N 1
ATOM 795 C CA . GLU A 1 96 ? -9.842 15.716 12.872 1.00 89.62 96 GLU A CA 1
ATOM 796 C C . GLU A 1 96 ? -10.789 15.438 14.050 1.00 89.62 96 GLU A C 1
ATOM 798 O O . GLU A 1 96 ? -11.787 16.143 14.227 1.00 89.62 96 GLU A O 1
ATOM 803 N N . ILE A 1 97 ? -10.463 14.454 14.899 1.00 88.94 97 ILE A N 1
ATOM 804 C CA . ILE A 1 97 ? -11.206 14.170 16.128 1.00 88.94 97 ILE A CA 1
ATOM 805 C C . ILE A 1 97 ? -10.906 15.264 17.158 1.00 88.94 97 ILE A C 1
ATOM 807 O O . ILE A 1 97 ? -9.756 15.523 17.522 1.00 88.94 97 ILE A O 1
ATOM 811 N N . LYS A 1 98 ? -11.960 15.908 17.666 1.00 87.88 98 LYS A N 1
ATOM 812 C CA . LYS A 1 98 ? -11.857 17.013 18.628 1.00 87.88 98 LYS A CA 1
ATOM 813 C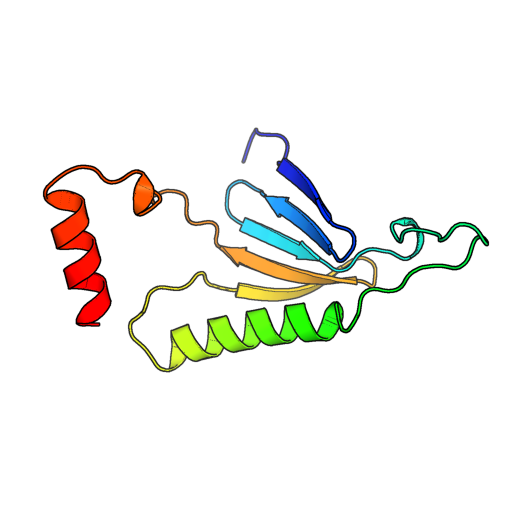 C . LYS A 1 98 ? -12.256 16.582 20.035 1.00 87.88 98 LYS A C 1
ATOM 815 O O . LYS A 1 98 ? -13.127 15.736 20.222 1.00 87.88 98 LYS A O 1
ATOM 820 N N . GLY A 1 99 ? -11.655 17.236 21.028 1.00 84.88 99 GLY A N 1
ATOM 821 C CA . GLY A 1 99 ? -12.071 17.134 22.426 1.00 84.88 99 GLY A CA 1
ATOM 822 C C . GLY A 1 99 ? -11.910 15.728 23.029 1.00 84.88 99 GLY A C 1
ATOM 823 O O . GLY A 1 99 ? -11.011 14.985 22.628 1.00 84.88 99 GLY A O 1
ATOM 824 N N . PRO A 1 100 ? -12.766 15.354 23.998 1.00 82.88 100 PRO A N 1
ATOM 825 C CA . PRO A 1 100 ? -12.656 14.094 24.741 1.00 82.88 100 PRO A CA 1
ATOM 826 C C . PRO A 1 100 ? -12.653 12.832 23.868 1.00 82.88 100 PRO A C 1
ATOM 828 O O . PRO A 1 100 ? -11.994 11.854 24.209 1.00 82.88 100 PRO A O 1
ATOM 831 N N . SER A 1 101 ? -13.320 12.861 22.710 1.00 84.69 101 SER A N 1
ATOM 832 C CA . SER A 1 101 ? -13.352 11.738 21.766 1.00 84.69 101 SER A CA 1
ATOM 833 C C . SER A 1 101 ? -11.969 11.368 21.227 1.00 84.69 101 SER A C 1
ATOM 835 O O . SER A 1 101 ? -11.720 10.200 20.945 1.00 84.69 101 SER A O 1
ATOM 837 N N . ARG A 1 102 ? -11.039 12.331 21.125 1.00 86.19 102 ARG A N 1
ATOM 838 C CA . ARG A 1 102 ? -9.662 12.051 20.693 1.00 86.19 102 ARG A CA 1
ATOM 839 C C . ARG A 1 102 ? -8.893 11.274 21.756 1.00 86.19 102 ARG A C 1
ATOM 841 O O . ARG A 1 102 ? -8.166 10.351 21.415 1.00 86.19 102 ARG A O 1
ATOM 848 N N . LEU A 1 103 ? -9.069 11.629 23.030 1.00 82.69 103 LEU A N 1
ATOM 849 C CA . LEU A 1 103 ? -8.427 10.926 24.146 1.00 82.69 103 LEU A CA 1
ATOM 850 C C . LEU A 1 103 ? -8.917 9.478 24.237 1.00 82.69 103 LEU A C 1
ATOM 852 O O . LEU A 1 103 ? -8.103 8.575 24.401 1.00 82.69 103 LEU A O 1
ATOM 856 N N . ALA A 1 104 ? -10.223 9.261 24.055 1.00 83.69 104 ALA A N 1
ATOM 857 C CA . ALA A 1 104 ? -10.801 7.922 24.006 1.00 83.69 104 ALA A CA 1
ATOM 858 C C . ALA A 1 104 ? -10.236 7.092 22.838 1.00 83.69 104 ALA A C 1
ATOM 860 O O . ALA A 1 104 ? -9.800 5.967 23.054 1.00 83.69 104 ALA A O 1
ATOM 861 N N . ALA A 1 105 ? -10.164 7.666 21.630 1.00 82.25 105 ALA A N 1
ATOM 862 C CA . ALA A 1 105 ? -9.607 6.983 20.460 1.00 82.25 105 ALA A CA 1
ATOM 863 C C . ALA A 1 105 ? -8.117 6.621 20.624 1.00 82.25 105 ALA A C 1
ATOM 865 O O . ALA A 1 105 ? -7.691 5.561 20.181 1.00 82.25 105 ALA A O 1
ATOM 866 N N . VAL A 1 106 ? -7.318 7.478 21.274 1.00 81.88 106 VAL A N 1
ATOM 867 C CA . VAL A 1 106 ? -5.901 7.180 21.559 1.00 81.88 106 VAL A CA 1
ATOM 868 C C . VAL A 1 106 ? -5.759 6.024 22.550 1.00 81.88 106 VAL A C 1
ATOM 870 O O . VAL A 1 106 ? -4.904 5.165 22.348 1.00 81.88 106 VAL A O 1
ATOM 873 N N . ALA A 1 107 ? -6.576 6.000 23.605 1.00 80.69 107 ALA A N 1
ATOM 874 C CA . ALA A 1 107 ? -6.518 4.946 24.614 1.00 80.69 107 ALA A CA 1
ATOM 875 C C . ALA A 1 107 ? -6.885 3.570 24.034 1.00 80.69 107 ALA A C 1
ATOM 877 O O . ALA A 1 107 ? -6.224 2.587 24.349 1.00 80.69 107 ALA A O 1
ATOM 878 N N . ASP A 1 108 ? -7.884 3.516 23.151 1.00 78.06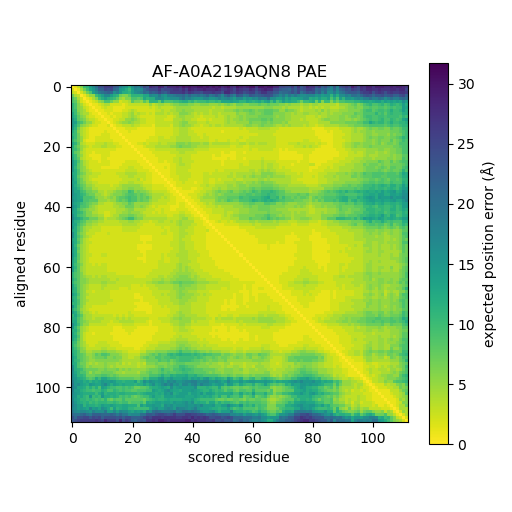 108 ASP A N 1
ATOM 879 C CA . ASP A 1 108 ? -8.349 2.274 22.519 1.00 78.06 108 ASP A CA 1
ATOM 880 C C . ASP A 1 108 ? -7.250 1.603 21.670 1.00 78.06 108 ASP A C 1
ATOM 882 O O . ASP A 1 108 ? -7.046 0.396 21.746 1.00 78.06 108 ASP A O 1
ATOM 886 N N . VAL A 1 109 ? -6.451 2.400 20.947 1.00 70.25 109 VAL A N 1
ATOM 887 C CA . VAL A 1 109 ? -5.332 1.909 20.115 1.00 70.25 109 VAL A CA 1
ATOM 888 C C . VAL A 1 109 ? -4.131 1.431 20.945 1.00 70.25 109 VAL A C 1
ATOM 890 O O . VAL A 1 109 ? -3.339 0.623 20.472 1.00 70.25 109 VAL A O 1
ATOM 893 N N . GLN A 1 110 ? -3.947 1.930 22.170 1.00 60.38 110 GLN A N 1
ATOM 894 C CA . GLN A 1 110 ? -2.797 1.566 23.014 1.00 60.38 110 GLN A CA 1
ATOM 895 C C . GLN A 1 110 ? -2.983 0.248 23.780 1.00 60.38 110 GLN A C 1
ATOM 897 O O . GLN A 1 110 ? -2.018 -0.249 24.360 1.00 60.38 110 GLN A O 1
ATOM 902 N N . ILE A 1 111 ? -4.206 -0.287 23.822 1.00 53.97 111 ILE A N 1
ATOM 903 C CA . ILE A 1 111 ? -4.578 -1.455 24.639 1.00 53.97 111 ILE A CA 1
ATOM 904 C C . ILE A 1 111 ? -4.823 -2.709 23.766 1.00 53.97 111 ILE A C 1
ATOM 906 O O . ILE A 1 111 ? -4.922 -3.811 24.305 1.00 53.97 111 ILE A O 1
ATOM 910 N N . SER A 1 112 ? -4.882 -2.560 22.435 1.00 49.38 112 SER A N 1
ATOM 911 C CA . SER A 1 112 ? -5.031 -3.645 21.445 1.00 49.38 112 SER A CA 1
ATOM 912 C C . SER A 1 112 ? -3.704 -4.278 21.039 1.00 49.38 112 SER A C 1
ATOM 914 O O . SER A 1 112 ? -3.657 -5.524 20.958 1.00 49.38 112 SER A O 1
#

Secondary structure (DSSP, 8-state):
---SPPEEEE-SSEEEEE-SSEEEEEEPPGGGSPB-TTS-B-PPTTHHHHHHHHHHHHHHHHHH-S-----EEEEEETTEEEEEEE---S---TTT--THHHHHHHHHHHH-